Protein AF-W7KU81-F1 (afdb_monomer_lite)

pLDDT: mean 83.86, std 14.65, range [46.38, 98.0]

InterPro domains:
  IPR036890 Histidine kinase/HSP90-like ATPase superfamily [G3DSA:3.30.565.10] (1-52)
  IPR036890 Histidine kinase/HSP90-like ATPase superfamily [SSF55874] (2-48)

Foldseek 3Di:
DVVDFDKDWDWADDPDPDIDIDIDTPDDDDDPVCPVVPPPPPPDPPPPDPDDD

Secondary structure (DSSP, 8-state):
-TT----EEEEEEPSSS-EEEEEE-SS----HHHHTTTTS-------PPPP--

Structure (mmCIF, N/CA/C/O backbone):
data_AF-W7KU81-F1
#
_entry.id   AF-W7KU81-F1
#
loop_
_atom_site.group_PDB
_atom_site.id
_atom_site.type_symbol
_atom_site.label_atom_id
_atom_site.label_alt_id
_atom_site.label_comp_id
_atom_site.label_asym_id
_atom_site.label_entity_id
_atom_site.label_seq_id
_atom_site.pdbx_PDB_ins_code
_atom_site.Cartn_x
_atom_site.Cartn_y
_atom_site.Cartn_z
_atom_site.occupancy
_atom_site.B_iso_or_equiv
_atom_site.auth_seq_id
_atom_site.auth_comp_id
_atom_site.auth_asym_id
_atom_site.auth_atom_id
_atom_site.pdbx_PDB_model_num
ATO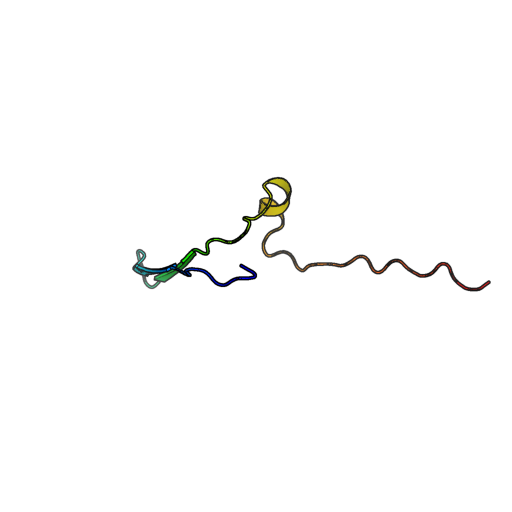M 1 N N . MET A 1 1 ? -0.462 -6.138 -13.700 1.00 74.25 1 MET A N 1
ATOM 2 C CA . MET A 1 1 ? 0.122 -7.493 -13.694 1.00 74.25 1 MET A CA 1
ATOM 3 C C . MET A 1 1 ? -0.397 -8.238 -14.919 1.00 74.25 1 MET A C 1
ATOM 5 O O . MET A 1 1 ? -1.492 -8.781 -14.845 1.00 74.25 1 MET A O 1
ATOM 9 N N . PRO A 1 2 ? 0.295 -8.147 -16.068 1.00 81.38 2 PRO A N 1
ATOM 10 C CA . PRO A 1 2 ? -0.192 -8.675 -17.350 1.00 81.38 2 PRO A CA 1
ATOM 11 C C . PRO A 1 2 ? -0.509 -10.175 -17.315 1.00 81.38 2 PRO A C 1
ATOM 13 O O . PRO A 1 2 ? -1.487 -10.603 -17.915 1.00 81.38 2 PRO A O 1
ATOM 16 N N . ASP A 1 3 ? 0.251 -10.936 -16.528 1.00 89.44 3 ASP A N 1
ATOM 17 C CA . ASP A 1 3 ? 0.168 -12.401 -16.455 1.00 89.44 3 ASP A CA 1
ATOM 18 C C . ASP A 1 3 ? -0.565 -12.897 -15.194 1.00 89.44 3 ASP A C 1
ATOM 20 O O . ASP A 1 3 ? -0.415 -14.039 -14.763 1.00 89.44 3 ASP A O 1
ATOM 24 N N . GLY A 1 4 ? -1.359 -12.018 -14.576 1.00 89.19 4 GLY A N 1
ATOM 25 C CA . GLY A 1 4 ? -1.985 -12.262 -13.279 1.00 89.19 4 GLY A CA 1
ATOM 26 C C . GLY A 1 4 ? -1.054 -11.990 -12.095 1.00 89.19 4 GLY A C 1
ATOM 27 O O . GLY A 1 4 ? 0.102 -11.603 -12.247 1.00 89.19 4 GLY A O 1
ATOM 28 N N . GLY A 1 5 ? -1.592 -12.133 -10.886 1.00 89.38 5 GLY A N 1
ATOM 29 C CA . GLY A 1 5 ? -0.849 -11.940 -9.643 1.00 89.38 5 GLY A CA 1
ATOM 30 C C . GLY A 1 5 ? -1.770 -11.832 -8.435 1.00 89.38 5 GLY A C 1
ATOM 31 O O . GLY A 1 5 ? -2.983 -12.020 -8.546 1.00 89.38 5 GLY A O 1
ATOM 32 N N . GLN A 1 6 ? -1.192 -11.571 -7.266 1.00 94.62 6 GLN A N 1
ATOM 33 C CA . GLN A 1 6 ? -1.940 -11.563 -6.013 1.00 94.62 6 GLN A CA 1
ATOM 34 C C . GLN A 1 6 ? -2.345 -10.142 -5.609 1.00 94.62 6 GLN A C 1
ATOM 36 O O . GLN A 1 6 ? -1.519 -9.232 -5.574 1.00 94.62 6 GLN A O 1
ATOM 41 N N . LEU A 1 7 ? -3.617 -9.972 -5.245 1.00 93.88 7 LEU A N 1
ATOM 42 C CA . LEU A 1 7 ? -4.121 -8.778 -4.573 1.00 93.88 7 LEU A CA 1
ATOM 43 C C . LEU A 1 7 ? -4.402 -9.126 -3.111 1.00 93.88 7 LEU A C 1
ATOM 45 O O . LEU A 1 7 ? -5.215 -10.002 -2.822 1.00 93.88 7 LEU A O 1
ATOM 49 N N . THR A 1 8 ? -3.748 -8.430 -2.187 1.00 97.31 8 THR A N 1
ATOM 50 C CA . THR A 1 8 ? -4.031 -8.542 -0.754 1.00 97.31 8 THR A CA 1
ATOM 51 C C . THR A 1 8 ? -4.921 -7.387 -0.321 1.00 97.31 8 THR A C 1
ATOM 53 O O . THR A 1 8 ? -4.585 -6.223 -0.534 1.00 97.31 8 THR A O 1
ATOM 56 N N . ILE A 1 9 ? -6.037 -7.707 0.334 1.00 97.56 9 ILE A N 1
ATOM 57 C CA . ILE A 1 9 ? -6.944 -6.716 0.916 1.00 97.56 9 ILE A CA 1
ATOM 58 C C . ILE A 1 9 ? -6.856 -6.826 2.433 1.00 97.56 9 ILE A C 1
ATOM 60 O O . ILE A 1 9 ? -7.061 -7.898 3.002 1.00 97.56 9 ILE A O 1
ATOM 64 N N . LYS A 1 10 ? -6.558 -5.709 3.095 1.00 98.00 10 LYS A N 1
ATOM 65 C CA . LYS A 1 10 ? -6.566 -5.607 4.556 1.00 98.00 10 LYS A CA 1
ATOM 66 C C . LYS A 1 10 ? -7.665 -4.650 4.983 1.00 98.00 10 LYS A C 1
ATOM 68 O O . LYS A 1 10 ? -7.770 -3.544 4.458 1.00 98.00 10 LYS A O 1
ATOM 73 N N . VAL A 1 11 ? -8.444 -5.058 5.977 1.00 97.38 11 VAL A N 1
ATOM 74 C CA . VAL A 1 11 ? -9.450 -4.212 6.623 1.00 97.38 11 VAL A CA 1
ATOM 75 C C . VAL A 1 11 ? -9.062 -4.071 8.083 1.00 97.38 11 VAL A C 1
ATOM 77 O O . VAL A 1 11 ? -8.914 -5.061 8.795 1.00 97.38 11 VAL A O 1
ATOM 80 N N . MET A 1 12 ? -8.855 -2.836 8.525 1.00 97.25 12 MET A N 1
ATOM 81 C CA . MET A 1 12 ? -8.408 -2.529 9.878 1.00 97.25 12 MET A CA 1
ATOM 82 C C . MET A 1 12 ? -9.408 -1.593 10.535 1.00 97.25 12 MET A C 1
ATOM 84 O O . MET A 1 12 ? -9.703 -0.515 10.012 1.00 97.25 12 MET A O 1
ATOM 88 N N . LYS A 1 13 ? -9.888 -1.976 11.719 1.00 95.50 13 LYS A N 1
ATOM 89 C CA . LYS A 1 13 ? -10.625 -1.057 12.583 1.00 95.50 13 LYS A CA 1
ATOM 90 C 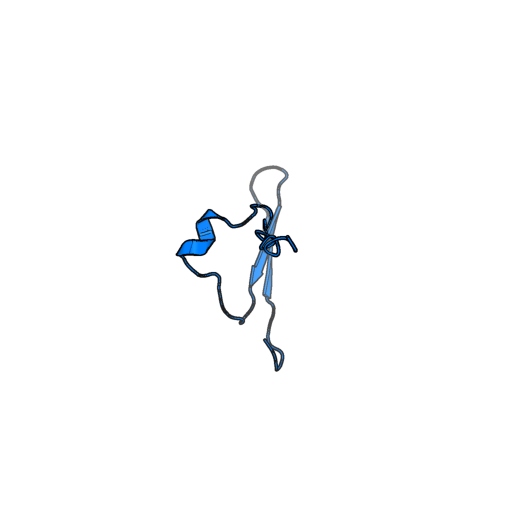C . LYS A 1 13 ? -9.690 0.084 12.983 1.00 95.50 13 LYS A C 1
ATOM 92 O O . LYS A 1 13 ? -8.564 -0.160 13.420 1.00 95.50 13 LYS A O 1
ATOM 97 N N . LYS A 1 14 ? -10.144 1.321 12.818 1.00 95.06 14 LYS A N 1
ATOM 98 C CA . LYS A 1 14 ? -9.450 2.508 13.322 1.00 95.06 14 LYS A CA 1
ATOM 99 C C . LYS A 1 14 ? -10.162 3.006 14.579 1.00 95.06 14 LYS A C 1
ATOM 101 O O . LYS A 1 14 ? -11.231 2.515 14.942 1.00 95.06 14 LYS A O 1
ATOM 106 N N . THR A 1 15 ? -9.533 3.929 15.295 1.00 92.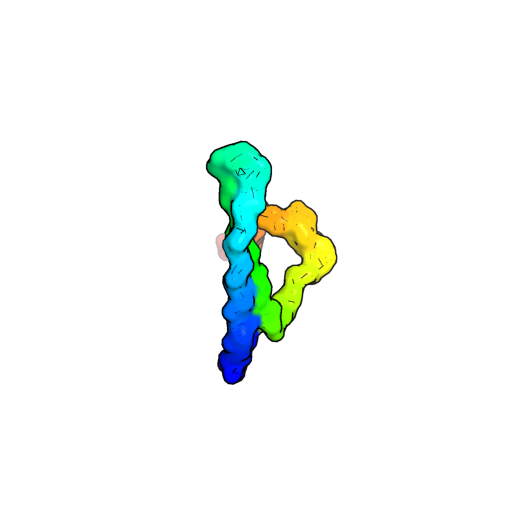88 15 THR A N 1
ATOM 107 C CA . THR A 1 15 ? -10.173 4.604 16.426 1.00 92.88 15 THR A CA 1
ATOM 108 C C . THR A 1 15 ? -11.360 5.445 15.936 1.00 92.88 15 THR A C 1
ATOM 110 O O . THR A 1 15 ? -11.376 5.944 14.809 1.00 92.88 15 THR A O 1
ATOM 113 N N . GLY A 1 16 ? -12.390 5.575 16.776 1.00 88.62 16 GLY A N 1
ATOM 114 C CA . GLY A 1 16 ? -13.659 6.202 16.392 1.00 88.62 16 GLY A CA 1
ATOM 115 C C . GLY A 1 16 ? -14.522 5.317 15.483 1.00 88.62 16 GLY A C 1
ATOM 116 O O . GLY A 1 16 ? -14.432 4.092 15.525 1.00 88.62 16 GLY A O 1
ATOM 117 N N . ASN A 1 17 ? -15.378 5.944 14.670 1.00 93.81 17 ASN A N 1
ATOM 118 C CA . ASN A 1 17 ? -16.327 5.258 13.784 1.00 93.81 17 ASN A CA 1
ATOM 119 C C . ASN A 1 17 ? -15.794 5.120 12.346 1.00 93.81 17 ASN A C 1
ATOM 121 O O . ASN A 1 17 ? -16.526 5.306 11.377 1.00 93.81 17 ASN A O 1
ATOM 125 N N . THR A 1 18 ? -14.491 4.860 12.215 1.00 96.62 18 THR A N 1
ATOM 126 C CA . THR A 1 18 ? -13.812 4.757 10.920 1.00 96.62 18 THR A CA 1
ATOM 127 C C . THR A 1 18 ? -13.178 3.384 10.731 1.00 96.62 18 THR A C 1
ATOM 129 O O . THR A 1 18 ? -12.796 2.691 11.679 1.00 96.62 18 THR A O 1
ATOM 132 N N . VAL A 1 19 ? -13.057 2.986 9.469 1.00 96.81 19 VAL A N 1
ATOM 133 C CA . VAL A 1 19 ? -12.369 1.771 9.043 1.00 96.81 19 VAL A CA 1
ATOM 134 C C . VAL A 1 19 ? -11.348 2.152 7.982 1.00 96.81 19 VAL A C 1
ATOM 136 O O . VAL A 1 19 ? -11.582 3.044 7.171 1.00 96.81 19 VAL A O 1
ATOM 139 N N . SER A 1 20 ? -10.200 1.489 7.999 1.00 96.88 20 SER A N 1
ATOM 140 C CA . SER A 1 20 ? -9.202 1.604 6.945 1.00 96.88 20 SER A CA 1
ATOM 141 C C . SER A 1 20 ? -9.260 0.356 6.081 1.00 96.88 20 SER A C 1
ATOM 143 O O . SER A 1 20 ? -9.207 -0.762 6.595 1.00 96.88 20 SER A O 1
ATOM 145 N N . VAL A 1 21 ? -9.371 0.560 4.773 1.00 97.44 21 VAL A N 1
ATOM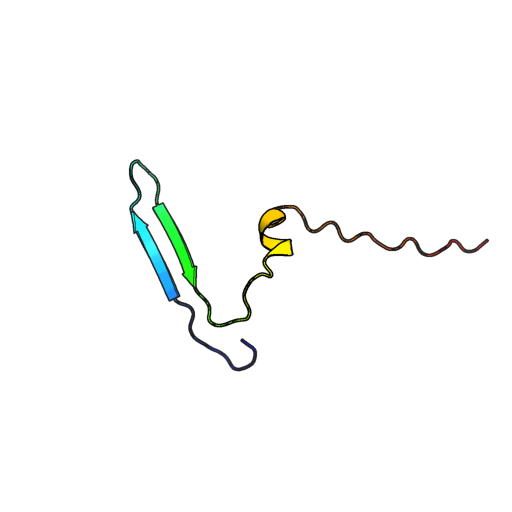 146 C CA . VAL A 1 21 ? -9.294 -0.495 3.765 1.00 97.44 21 VAL A CA 1
ATOM 147 C C . VAL A 1 21 ? -8.032 -0.246 2.954 1.00 97.44 21 VAL A C 1
ATOM 149 O O . VAL A 1 21 ? -7.841 0.849 2.430 1.00 97.44 21 VAL A O 1
ATOM 152 N N . GLN A 1 22 ? -7.151 -1.238 2.897 1.00 97.00 22 GLN A N 1
ATOM 153 C CA . GLN A 1 22 ? -5.886 -1.163 2.179 1.00 97.00 22 GLN A CA 1
ATOM 154 C C . GLN A 1 22 ? -5.843 -2.244 1.104 1.00 97.00 22 GLN A C 1
ATOM 156 O O . GLN A 1 22 ? -6.083 -3.419 1.386 1.00 97.00 22 GLN A O 1
ATOM 161 N N . PHE A 1 23 ? -5.490 -1.827 -0.107 1.00 94.75 23 PHE A N 1
ATOM 162 C CA . PHE A 1 23 ? -5.244 -2.692 -1.253 1.00 94.75 23 PHE A CA 1
ATOM 163 C C . PHE A 1 23 ? -3.735 -2.749 -1.494 1.00 94.75 23 PHE A C 1
ATOM 165 O O . PHE A 1 23 ? -3.076 -1.710 -1.488 1.00 94.75 23 PHE A O 1
ATOM 172 N N . ILE A 1 24 ? -3.187 -3.953 -1.649 1.00 94.31 24 ILE A N 1
ATOM 173 C CA . ILE A 1 24 ? -1.765 -4.183 -1.921 1.00 94.31 24 ILE A CA 1
ATOM 174 C C . ILE A 1 24 ? -1.673 -5.124 -3.117 1.00 94.31 24 ILE A C 1
ATOM 176 O O . ILE A 1 24 ? -2.048 -6.295 -3.010 1.00 94.31 24 ILE A O 1
ATOM 180 N N . ASP A 1 25 ? -1.190 -4.612 -4.240 1.00 92.94 25 ASP A N 1
ATOM 181 C CA . ASP A 1 25 ? -0.944 -5.378 -5.459 1.00 92.94 25 ASP A CA 1
ATOM 182 C C . ASP A 1 25 ? 0.563 -5.620 -5.686 1.00 92.94 25 ASP A C 1
ATOM 184 O O . ASP A 1 25 ? 1.405 -5.071 -4.976 1.00 92.94 25 ASP A O 1
ATOM 188 N N . GLN A 1 26 ? 0.904 -6.491 -6.642 1.00 92.62 26 GLN A N 1
ATOM 189 C CA . GLN A 1 26 ? 2.292 -6.826 -7.014 1.00 92.62 26 GLN A CA 1
ATOM 190 C C . GLN A 1 26 ? 2.707 -6.185 -8.351 1.00 92.62 26 GLN A C 1
ATOM 192 O O . GLN A 1 26 ? 3.609 -6.665 -9.037 1.00 92.62 26 GLN A O 1
ATOM 197 N N . GLY A 1 27 ? 1.991 -5.149 -8.785 1.00 88.56 27 GLY A N 1
ATOM 198 C CA . GLY A 1 27 ? 2.309 -4.371 -9.968 1.00 88.56 27 GLY A CA 1
ATOM 199 C C . GLY A 1 27 ? 3.442 -3.374 -9.735 1.00 88.56 27 GLY A C 1
ATOM 200 O O . GLY A 1 27 ? 4.150 -3.389 -8.730 1.00 88.56 27 GLY A O 1
ATOM 201 N N . VAL A 1 28 ? 3.621 -2.490 -10.714 1.00 88.19 28 VAL A N 1
ATOM 202 C CA . VAL A 1 28 ? 4.574 -1.384 -10.609 1.00 88.19 28 VAL A CA 1
ATOM 203 C C . VAL A 1 28 ? 3.960 -0.296 -9.729 1.00 88.19 28 VAL A C 1
ATOM 205 O O . VAL A 1 28 ? 2.820 0.107 -9.952 1.00 88.19 28 VAL A O 1
ATOM 208 N N . GLY A 1 29 ? 4.725 0.165 -8.738 1.00 86.50 29 GLY A N 1
ATOM 209 C CA . GLY A 1 29 ? 4.309 1.223 -7.822 1.00 86.50 29 GLY A CA 1
ATOM 210 C C . GLY A 1 29 ? 4.193 2.601 -8.480 1.00 86.50 29 GLY A C 1
ATOM 211 O O . GLY A 1 29 ? 4.482 2.798 -9.661 1.00 86.50 29 GLY A O 1
ATOM 212 N N . ILE A 1 30 ? 3.777 3.578 -7.680 1.00 88.25 30 ILE A N 1
ATOM 213 C CA . ILE A 1 30 ? 3.695 4.979 -8.094 1.00 88.25 30 ILE A CA 1
ATOM 214 C C . ILE A 1 30 ? 5.092 5.600 -7.992 1.00 88.25 30 ILE A C 1
ATOM 216 O O . ILE A 1 30 ? 5.787 5.393 -7.000 1.00 88.25 30 ILE A O 1
ATOM 220 N N . LEU A 1 31 ? 5.505 6.347 -9.017 1.00 89.81 31 LEU A N 1
ATOM 221 C CA . LEU A 1 31 ? 6.766 7.090 -8.989 1.00 89.81 31 LEU A CA 1
ATOM 222 C C . LEU A 1 31 ? 6.721 8.186 -7.913 1.00 89.81 31 LEU A C 1
ATOM 224 O O . LEU A 1 31 ? 5.694 8.842 -7.749 1.00 89.81 31 LEU A O 1
ATOM 228 N N . GLU A 1 32 ? 7.838 8.405 -7.217 1.00 89.31 32 GLU A N 1
ATOM 229 C CA . GLU A 1 32 ? 7.936 9.336 -6.080 1.00 89.31 32 GLU A CA 1
ATOM 230 C C . GLU A 1 32 ? 7.488 10.763 -6.438 1.00 89.31 32 GLU A C 1
ATOM 232 O O . GLU A 1 32 ? 6.736 11.402 -5.705 1.00 89.31 32 GLU A O 1
ATOM 237 N N . ASP A 1 33 ? 7.880 11.233 -7.622 1.00 87.94 33 ASP A N 1
ATOM 238 C CA . ASP A 1 33 ? 7.526 12.546 -8.170 1.00 87.94 33 ASP A CA 1
ATOM 239 C C . ASP A 1 33 ? 6.021 12.713 -8.432 1.00 87.94 33 ASP A C 1
ATOM 241 O O . ASP A 1 33 ? 5.527 13.835 -8.535 1.00 87.94 33 ASP A O 1
ATOM 245 N N . ARG A 1 34 ? 5.275 11.605 -8.512 1.00 86.62 34 ARG A N 1
ATOM 246 C CA . ARG A 1 34 ? 3.825 11.586 -8.726 1.00 86.62 34 ARG A CA 1
ATOM 247 C C . ARG A 1 34 ? 3.025 11.375 -7.451 1.00 86.62 34 ARG A C 1
ATOM 249 O O . ARG A 1 34 ? 1.815 11.578 -7.488 1.00 86.62 34 ARG A O 1
ATOM 256 N N . ILE A 1 35 ? 3.655 11.011 -6.331 1.00 90.38 35 ILE A N 1
ATOM 257 C CA . ILE A 1 35 ? 2.944 10.781 -5.062 1.00 90.38 35 ILE A CA 1
ATOM 258 C C . ILE A 1 35 ? 2.209 12.050 -4.616 1.00 90.38 35 ILE A C 1
ATOM 260 O O . ILE A 1 35 ? 1.067 11.975 -4.170 1.00 90.38 35 ILE A O 1
ATOM 264 N N . SER A 1 36 ? 2.830 13.217 -4.792 1.00 89.19 36 SER A N 1
ATOM 265 C CA . SER A 1 36 ? 2.273 14.515 -4.392 1.00 89.19 36 SER A CA 1
ATOM 266 C C . SER A 1 36 ? 1.021 14.933 -5.169 1.00 89.19 36 SER A C 1
ATOM 268 O O . SER A 1 36 ? 0.221 15.691 -4.635 1.00 89.19 36 SER A O 1
ATOM 270 N N . SER A 1 37 ? 0.835 14.429 -6.392 1.00 87.44 37 SER A N 1
ATOM 271 C CA . SER A 1 37 ? -0.330 14.724 -7.245 1.00 87.44 37 SER A CA 1
ATOM 272 C C . SER A 1 37 ? -1.395 13.620 -7.214 1.00 87.44 37 SER A C 1
ATOM 274 O O . SER A 1 37 ? -2.390 13.683 -7.939 1.00 87.44 37 SER A O 1
ATOM 276 N N . LEU A 1 38 ? -1.231 12.591 -6.371 1.00 86.88 38 LEU A N 1
ATOM 277 C CA . LEU A 1 38 ? -2.244 11.550 -6.205 1.00 86.88 38 LEU A CA 1
ATOM 278 C C . LEU A 1 38 ? -3.551 12.138 -5.668 1.00 86.88 38 LEU A C 1
ATOM 280 O O . LEU A 1 38 ? -3.588 12.766 -4.613 1.00 86.88 38 LEU A O 1
ATOM 284 N N . GLY A 1 39 ? -4.646 11.863 -6.374 1.00 83.12 39 GLY A N 1
ATOM 285 C CA . GLY A 1 39 ? -5.980 12.354 -6.022 1.00 83.12 39 GLY A CA 1
ATOM 286 C C . GLY A 1 39 ? -6.355 13.668 -6.704 1.00 83.12 39 GLY A C 1
ATOM 287 O O . GLY A 1 39 ? -7.529 14.039 -6.682 1.00 83.12 39 GLY A O 1
ATOM 288 N N . GLU A 1 40 ? -5.413 14.331 -7.376 1.00 87.56 40 GLU A N 1
ATOM 289 C CA . GLU A 1 40 ? -5.747 15.419 -8.286 1.00 87.56 40 GLU A CA 1
ATOM 290 C C . GLU A 1 40 ? -6.391 14.858 -9.567 1.00 87.56 40 GLU A C 1
ATOM 292 O O . GLU A 1 40 ? -6.006 13.785 -10.050 1.00 87.56 40 GLU A O 1
ATOM 297 N N . PRO A 1 41 ? -7.382 15.551 -10.155 1.00 85.31 41 PRO A N 1
ATOM 298 C CA . PRO A 1 41 ? -7.911 15.172 -11.455 1.00 85.31 41 PRO A CA 1
ATOM 299 C C . PRO A 1 41 ? -6.793 15.141 -12.499 1.00 85.31 41 PRO A C 1
ATOM 301 O O . PRO A 1 41 ? -6.056 16.115 -12.656 1.00 85.31 41 PRO A O 1
ATOM 304 N N . PHE A 1 42 ? -6.699 14.058 -13.272 1.00 72.31 42 PHE A N 1
ATOM 305 C CA . PHE A 1 42 ? -5.783 14.001 -14.409 1.00 72.31 42 PHE A CA 1
ATOM 306 C C . PHE A 1 42 ? -6.234 14.991 -15.490 1.00 72.31 42 PHE A C 1
ATOM 308 O O . PHE A 1 42 ? -7.020 14.655 -16.378 1.00 72.31 42 PHE A O 1
ATOM 315 N N . ILE A 1 43 ? -5.728 16.224 -15.435 1.00 61.25 43 ILE A N 1
ATOM 316 C CA . ILE A 1 43 ? -5.921 17.194 -16.509 1.00 61.25 43 ILE A CA 1
ATOM 317 C C . ILE A 1 43 ? -4.919 16.857 -17.606 1.00 61.25 43 ILE A C 1
ATOM 319 O O . ILE A 1 43 ? -3.775 17.310 -17.612 1.00 61.25 43 ILE A O 1
ATOM 323 N N . GLN A 1 44 ? -5.356 16.043 -18.566 1.00 59.53 44 GLN A N 1
ATOM 324 C CA . GLN A 1 44 ? -4.656 15.955 -19.838 1.00 59.53 44 GLN A CA 1
ATOM 325 C C . GLN A 1 44 ? -4.723 17.334 -20.495 1.00 59.53 44 GLN A C 1
ATOM 327 O O . GLN A 1 44 ? -5.799 17.795 -20.886 1.00 59.53 44 GLN A O 1
ATOM 332 N N . GLN A 1 45 ? -3.577 18.001 -20.632 1.00 60.78 45 GLN A N 1
ATOM 333 C CA . GLN A 1 45 ? -3.475 19.128 -21.546 1.00 60.78 45 GLN A CA 1
ATOM 334 C C . GLN A 1 45 ? -3.738 18.585 -22.950 1.00 60.78 45 GLN A C 1
ATOM 336 O O . GLN A 1 45 ? -2.870 17.974 -23.574 1.00 60.78 45 GLN A O 1
ATOM 341 N N . ARG A 1 46 ? -4.964 18.771 -23.449 1.00 61.03 46 ARG A N 1
ATOM 342 C CA . ARG A 1 46 ? -5.248 18.569 -24.867 1.00 61.03 46 ARG A CA 1
ATOM 343 C C . ARG A 1 46 ? -4.326 19.518 -25.622 1.00 61.03 46 ARG A C 1
ATOM 345 O O . ARG A 1 46 ? -4.457 20.735 -25.490 1.00 61.03 46 ARG A O 1
ATOM 352 N N . LYS A 1 47 ? -3.379 18.974 -26.386 1.00 53.44 47 LYS A N 1
ATOM 353 C CA . LYS A 1 47 ? -2.602 19.763 -27.340 1.00 53.44 47 LYS A CA 1
ATOM 354 C C . LYS A 1 47 ? -3.621 20.370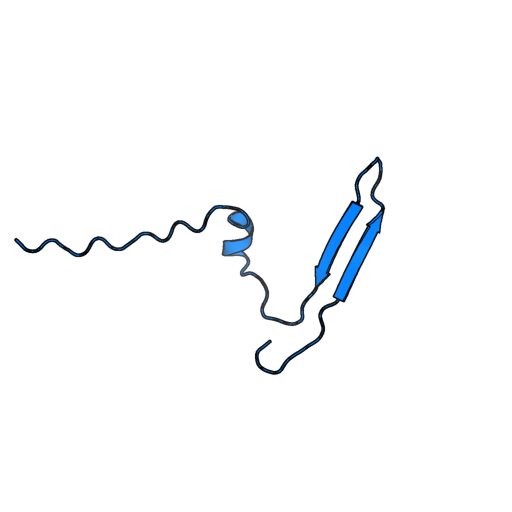 -28.303 1.00 53.44 47 LYS A C 1
ATOM 356 O O . LYS A 1 47 ? -4.274 19.631 -29.033 1.00 53.44 47 LYS A O 1
ATOM 361 N N . LYS A 1 48 ? -3.827 21.691 -28.248 1.00 63.78 48 LYS A N 1
ATOM 362 C CA . LYS A 1 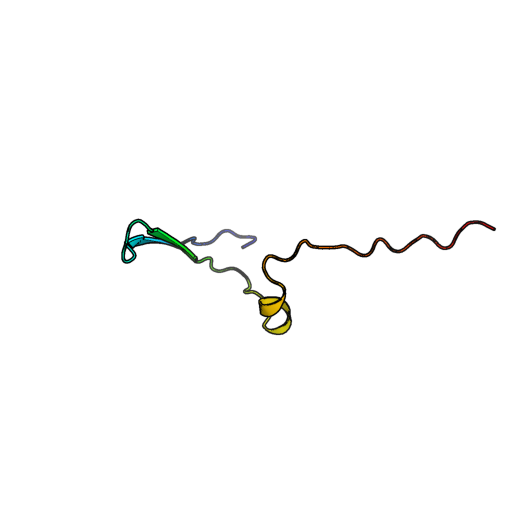48 ? -4.584 22.388 -29.291 1.00 63.78 48 LYS A CA 1
ATOM 363 C C . LYS A 1 48 ? -3.875 22.075 -30.603 1.00 63.78 48 LYS A C 1
ATOM 365 O O . LYS A 1 48 ? -2.675 22.335 -30.714 1.00 63.78 48 LYS A O 1
ATOM 370 N N . GLU A 1 49 ? -4.587 21.474 -31.551 1.00 56.62 49 GLU A N 1
ATOM 371 C CA . GLU A 1 49 ? -4.099 21.431 -32.923 1.00 56.62 49 GLU A CA 1
ATOM 372 C C . GLU A 1 49 ? -3.807 22.881 -33.336 1.00 56.62 49 GLU A C 1
ATOM 374 O O . GLU A 1 49 ? -4.647 23.756 -33.086 1.00 56.62 49 GLU A O 1
ATOM 379 N N . PRO A 1 50 ? -2.606 23.188 -33.857 1.00 57.19 50 PRO A N 1
ATOM 380 C CA . PRO A 1 50 ? -2.351 24.496 -34.434 1.00 57.19 50 PRO A CA 1
ATOM 381 C C . PRO A 1 50 ? -3.393 24.696 -35.530 1.00 57.19 50 PRO A C 1
ATOM 383 O O . PRO A 1 50 ? -3.527 23.846 -36.409 1.00 57.19 50 PRO A O 1
ATOM 386 N N . GLY A 1 51 ? -4.189 25.755 -35.399 1.00 61.09 51 GLY A N 1
ATOM 387 C CA . GLY A 1 51 ? -5.310 26.016 -36.287 1.00 61.09 51 GLY A CA 1
ATOM 388 C C . GLY A 1 51 ? -4.887 25.996 -37.751 1.00 61.09 51 GLY A C 1
ATOM 389 O O . GLY A 1 51 ? -3.822 26.498 -38.106 1.00 61.09 51 GLY A O 1
ATOM 390 N N . TRP A 1 52 ? -5.754 25.433 -38.586 1.00 51.03 52 TRP A N 1
ATOM 391 C CA . TRP A 1 52 ? -5.773 25.740 -40.006 1.00 51.03 52 TRP A CA 1
ATOM 392 C C . TRP A 1 52 ? -6.018 27.248 -40.143 1.00 51.03 52 TRP A C 1
ATOM 394 O O . TRP A 1 52 ? -7.095 27.733 -39.786 1.00 51.03 52 TRP A O 1
ATOM 404 N N . VAL A 1 53 ? -4.988 27.973 -40.577 1.00 46.38 53 VAL A N 1
ATOM 405 C CA . VAL A 1 53 ? -5.079 29.327 -41.136 1.00 46.38 53 VAL A CA 1
ATOM 406 C C . VAL A 1 53 ? -4.806 29.200 -42.623 1.00 46.38 53 VAL A C 1
ATOM 408 O O . VAL A 1 53 ? -3.836 28.484 -42.960 1.00 46.38 53 VAL A O 1
#

Organism: NCBI:txid1307436

Radius of gyration: 19.03 Å; chains: 1; bounding box: 24×42×58 Å

Sequence (53 aa):
MPDGGQLTIKVMKKTGNTVSVQFIDQGVGILEDRISSLGEPFIQQRKKEPGWV